Protein AF-A0ABD6TCU7-F1 (afdb_monomer_lite)

Sequence (69 aa):
MNEQLEVKTSYLVMVGKLFVANGLFITNFSKNINDATEFDYDTAKELSFQYGGVFVRKTVDYEVVGEQQ

Organism: NCBI:txid64104

Foldseek 3Di:
DPQFWDKDKWKWWDDPQWTFADDDPDTDTHNDPVRHDTHHPVVNVVVNVVRVTDMDMDMDTHGCPDDDD

Radius of gyration: 14.84 Å; chains: 1; bounding box: 35×34×35 Å

Structure (mmCIF, N/CA/C/O backbone):
data_AF-A0ABD6TCU7-F1
#
_entry.id   AF-A0ABD6TCU7-F1
#
loop_
_atom_site.group_PDB
_atom_site.id
_atom_site.type_symbol
_atom_site.label_atom_id
_atom_site.label_alt_id
_atom_site.label_comp_id
_atom_site.label_asym_id
_atom_site.label_entity_id
_atom_site.label_seq_id
_atom_site.pdbx_PDB_ins_code
_atom_site.Cartn_x
_atom_site.Cartn_y
_atom_site.Cartn_z
_atom_site.occupancy
_atom_site.B_iso_or_equiv
_atom_site.auth_seq_id
_atom_site.auth_comp_id
_atom_site.auth_asym_id
_atom_site.auth_atom_id
_atom_site.pdbx_PDB_model_num
ATOM 1 N N . MET A 1 1 ? 21.621 -19.557 -16.700 1.00 43.06 1 MET A N 1
ATOM 2 C CA . MET A 1 1 ? 21.928 -18.854 -15.438 1.00 43.06 1 MET A CA 1
ATOM 3 C C . MET A 1 1 ? 20.597 -18.767 -14.710 1.00 43.06 1 MET A C 1
ATOM 5 O O . MET A 1 1 ? 19.639 -18.431 -15.386 1.00 43.06 1 MET A O 1
ATOM 9 N N . ASN A 1 2 ? 20.474 -19.185 -13.445 1.00 54.94 2 ASN A N 1
ATOM 10 C CA . ASN A 1 2 ? 19.228 -18.941 -12.705 1.00 54.94 2 ASN A CA 1
ATOM 11 C C . ASN A 1 2 ? 19.186 -17.437 -12.467 1.00 54.94 2 ASN A C 1
ATOM 13 O O . ASN A 1 2 ? 19.939 -16.939 -11.631 1.00 54.94 2 ASN A O 1
ATOM 17 N N . GLU A 1 3 ? 18.406 -16.725 -13.267 1.00 63.53 3 GLU A N 1
ATOM 18 C CA . GLU A 1 3 ? 18.141 -15.318 -13.021 1.00 63.53 3 GLU A CA 1
ATOM 19 C C . GLU A 1 3 ? 17.457 -15.247 -11.655 1.00 63.53 3 GLU A C 1
ATOM 21 O O . GLU A 1 3 ? 16.431 -15.883 -11.406 1.00 63.53 3 GLU A O 1
ATOM 26 N N . GLN A 1 4 ? 18.128 -14.607 -10.699 1.00 67.81 4 GLN A N 1
ATOM 27 C CA . GLN A 1 4 ? 17.561 -14.408 -9.379 1.00 67.81 4 GLN A CA 1
ATOM 28 C C . GLN A 1 4 ? 16.428 -13.403 -9.555 1.00 67.81 4 GLN A C 1
ATOM 30 O O . GLN A 1 4 ? 16.687 -12.265 -9.933 1.00 67.81 4 GLN A O 1
ATOM 35 N N . LEU A 1 5 ? 15.188 -13.844 -9.320 1.00 75.06 5 LEU A N 1
ATOM 36 C CA . LEU A 1 5 ? 14.021 -12.969 -9.379 1.00 75.06 5 LEU A CA 1
ATOM 37 C C . LEU A 1 5 ? 14.256 -11.759 -8.471 1.00 75.06 5 LEU A C 1
ATOM 39 O O . LEU A 1 5 ? 14.610 -11.912 -7.295 1.00 75.06 5 LEU A O 1
ATOM 43 N N . GLU A 1 6 ? 14.069 -10.565 -9.019 1.00 81.25 6 GLU A N 1
ATOM 44 C CA . GLU A 1 6 ? 14.067 -9.348 -8.227 1.00 81.25 6 GLU A CA 1
ATOM 45 C C . GLU A 1 6 ? 12.731 -9.235 -7.488 1.00 81.25 6 GLU A C 1
ATOM 47 O O . GLU A 1 6 ? 11.665 -9.546 -8.023 1.00 81.25 6 GLU A O 1
ATOM 52 N N . VAL A 1 7 ? 12.789 -8.789 -6.233 1.00 83.88 7 VAL A N 1
ATOM 53 C CA . VAL A 1 7 ? 11.616 -8.686 -5.361 1.00 83.88 7 VAL A CA 1
ATOM 54 C C . VAL A 1 7 ? 11.323 -7.219 -5.092 1.00 83.88 7 VAL A C 1
ATOM 56 O O . VAL A 1 7 ? 12.093 -6.539 -4.407 1.00 83.88 7 VAL A O 1
ATOM 59 N N . LYS A 1 8 ? 10.170 -6.731 -5.555 1.00 88.31 8 LYS A N 1
ATOM 60 C CA . LYS A 1 8 ? 9.677 -5.394 -5.203 1.00 88.31 8 LYS A CA 1
ATOM 61 C C . LYS A 1 8 ? 8.662 -5.497 -4.077 1.00 88.31 8 LYS A C 1
ATOM 63 O O . LYS A 1 8 ? 7.709 -6.273 -4.138 1.00 88.31 8 LYS A O 1
ATOM 68 N N . THR A 1 9 ? 8.863 -4.676 -3.051 1.00 91.81 9 THR A N 1
ATOM 69 C CA . THR A 1 9 ? 7.932 -4.544 -1.928 1.00 91.81 9 THR A CA 1
ATOM 70 C C . THR A 1 9 ? 7.302 -3.158 -1.928 1.00 91.81 9 THR A C 1
ATOM 72 O O . THR A 1 9 ? 8.008 -2.156 -2.014 1.00 91.81 9 THR A O 1
ATOM 75 N N . SER A 1 10 ? 5.981 -3.108 -1.787 1.00 93.44 10 SER A N 1
ATOM 76 C CA . SER A 1 10 ? 5.209 -1.885 -1.558 1.00 93.44 10 SER A CA 1
ATOM 77 C C . SER A 1 10 ? 4.108 -2.124 -0.525 1.00 93.44 10 SER A C 1
ATOM 79 O O . SER A 1 10 ? 3.845 -3.262 -0.125 1.00 93.44 10 SER A O 1
ATOM 81 N N . TYR A 1 11 ? 3.490 -1.049 -0.042 1.00 94.94 11 TYR A N 1
ATOM 82 C CA . TYR A 1 11 ? 2.455 -1.111 0.985 1.00 94.94 11 TYR A CA 1
ATOM 83 C C . TYR A 1 11 ? 1.165 -0.468 0.489 1.00 94.94 11 TYR A C 1
ATOM 85 O O . TYR A 1 11 ? 1.187 0.560 -0.181 1.00 94.94 11 TYR A O 1
ATOM 93 N N . LEU A 1 12 ? 0.030 -1.078 0.819 1.00 94.38 12 LEU A N 1
ATOM 94 C CA . LEU A 1 12 ? -1.302 -0.581 0.477 1.00 94.38 12 LEU A CA 1
ATOM 95 C C . LEU A 1 12 ? -2.058 -0.254 1.760 1.00 94.38 12 LEU A C 1
ATOM 97 O O . LEU A 1 12 ? -1.849 -0.911 2.778 1.00 94.38 12 LEU A O 1
ATOM 101 N N . VAL A 1 13 ? -2.988 0.694 1.703 1.00 94.00 13 VAL A N 1
ATOM 102 C CA . VAL A 1 13 ? -3.864 1.031 2.835 1.00 94.00 13 VAL A CA 1
ATOM 103 C C . VAL A 1 13 ? -5.269 0.510 2.567 1.00 94.00 13 VAL A C 1
ATOM 105 O O . VAL A 1 13 ? -5.847 0.788 1.517 1.00 94.00 13 VAL A O 1
ATOM 108 N N . MET A 1 14 ? -5.821 -0.238 3.520 1.00 94.06 14 MET A N 1
ATOM 109 C CA . MET A 1 14 ? -7.158 -0.820 3.474 1.00 94.06 14 MET A CA 1
ATOM 110 C C . MET A 1 14 ? -8.021 -0.264 4.608 1.00 94.06 14 MET A C 1
ATOM 112 O O . MET A 1 14 ? -7.693 -0.402 5.783 1.00 94.06 14 MET A O 1
ATOM 116 N N . VAL A 1 15 ? -9.164 0.315 4.258 1.00 92.25 15 VAL A N 1
ATOM 117 C CA . VAL A 1 15 ? -10.174 0.816 5.195 1.00 92.25 15 VAL A CA 1
ATOM 118 C C . VAL A 1 15 ? -11.422 -0.050 5.044 1.00 92.25 15 VAL A C 1
ATOM 120 O O . VAL A 1 15 ? -12.114 -0.027 4.022 1.00 92.25 15 VAL A O 1
ATOM 123 N N . GLY A 1 16 ? -11.687 -0.893 6.044 1.00 91.50 16 GLY A N 1
ATOM 124 C CA . GLY A 1 16 ? -12.733 -1.913 5.969 1.00 91.50 16 GLY A CA 1
ATOM 125 C C . GLY A 1 16 ? -12.448 -2.950 4.877 1.00 91.50 16 GLY A C 1
ATOM 126 O O . GLY A 1 16 ? -11.644 -3.851 5.074 1.00 91.50 16 GLY A O 1
ATOM 127 N N . LYS A 1 17 ? -13.134 -2.840 3.732 1.00 92.50 17 LYS A N 1
ATOM 128 C CA . LYS A 1 17 ? -12.961 -3.723 2.555 1.00 92.50 17 LYS A CA 1
ATOM 129 C C . LYS A 1 17 ? -12.524 -2.963 1.301 1.00 92.50 17 LYS A C 1
ATOM 131 O O . LYS A 1 17 ? -12.656 -3.481 0.193 1.00 92.50 17 LYS A O 1
ATOM 136 N N . LEU A 1 18 ? -12.106 -1.713 1.468 1.00 93.19 18 LEU A N 1
ATOM 137 C CA . LEU A 1 18 ? -11.720 -0.834 0.378 1.00 93.19 18 LEU A CA 1
ATOM 138 C C . LEU A 1 18 ? -10.246 -0.483 0.502 1.00 93.19 18 LEU A C 1
ATOM 140 O O . LEU A 1 18 ? -9.761 -0.228 1.599 1.00 93.19 18 LEU A O 1
ATOM 144 N N . PHE A 1 19 ? -9.557 -0.436 -0.623 1.00 93.19 19 PHE A N 1
ATOM 145 C CA . PHE A 1 19 ? -8.198 0.054 -0.738 1.00 93.19 19 PHE A CA 1
ATOM 146 C C . PHE A 1 19 ? -8.204 1.532 -1.083 1.00 93.19 19 PHE A C 1
ATOM 148 O O . PHE A 1 19 ? -9.024 1.977 -1.887 1.00 93.19 19 PHE A O 1
ATOM 155 N N . VAL A 1 20 ? -7.269 2.278 -0.509 1.00 91.12 20 VAL A N 1
ATOM 156 C CA . VAL A 1 20 ? -6.975 3.643 -0.947 1.00 91.12 20 VAL A CA 1
ATOM 157 C C . VAL A 1 20 ? -6.470 3.607 -2.391 1.00 91.12 20 VAL A C 1
ATOM 159 O O . VAL A 1 20 ? -5.540 2.868 -2.707 1.00 91.12 20 VAL A O 1
ATOM 162 N N . ALA A 1 21 ? -7.080 4.414 -3.250 1.00 89.75 21 ALA A N 1
ATOM 163 C CA . ALA A 1 21 ? -6.798 4.541 -4.672 1.00 89.75 21 ALA A CA 1
ATOM 164 C C . ALA A 1 21 ? -6.630 6.024 -5.046 1.00 89.75 21 ALA A C 1
ATOM 166 O O . ALA A 1 21 ? -7.420 6.863 -4.620 1.00 89.75 21 ALA A O 1
ATOM 167 N N . ASN A 1 22 ? -5.638 6.318 -5.892 1.00 78.25 22 ASN A N 1
ATOM 168 C CA . ASN A 1 22 ? -5.269 7.638 -6.420 1.00 78.25 22 ASN A CA 1
ATOM 169 C C . ASN A 1 22 ? -4.828 8.678 -5.358 1.00 78.25 22 ASN A C 1
ATOM 171 O O . ASN A 1 22 ? -5.559 9.008 -4.428 1.00 78.25 22 ASN A O 1
ATOM 175 N N . GLY A 1 23 ? -3.604 9.197 -5.492 1.00 63.22 23 GLY A N 1
ATOM 176 C CA . GLY A 1 23 ? -2.908 9.953 -4.447 1.00 63.22 23 GLY A CA 1
ATOM 177 C C . GLY A 1 23 ? -2.354 11.287 -4.925 1.00 63.22 23 GLY A C 1
ATOM 178 O O . GLY A 1 23 ? -1.161 11.394 -5.186 1.00 63.22 23 GLY A O 1
ATOM 179 N N . LEU A 1 24 ? -3.196 12.322 -4.962 1.00 52.72 24 LEU A N 1
ATOM 180 C CA . LEU A 1 24 ? -2.644 13.676 -4.885 1.00 52.72 24 LEU A CA 1
ATOM 181 C C . LEU A 1 24 ? -3.434 14.618 -3.980 1.00 52.72 24 LEU A C 1
ATOM 183 O O . LEU A 1 24 ? -2.804 15.322 -3.211 1.00 52.72 24 LEU A O 1
ATOM 187 N N . PHE A 1 25 ? -4.771 14.603 -3.969 1.00 53.50 25 PHE A N 1
ATOM 188 C CA . PHE A 1 25 ? -5.536 15.497 -3.074 1.00 53.50 25 PHE A CA 1
ATOM 189 C C . PHE A 1 25 ? -6.921 14.974 -2.653 1.00 53.50 25 PHE A C 1
ATOM 191 O O . PHE A 1 25 ? -7.556 15.558 -1.780 1.00 53.50 25 PHE A O 1
ATOM 198 N N . ILE A 1 26 ? -7.399 13.876 -3.248 1.00 57.22 26 ILE A N 1
ATOM 199 C CA . ILE A 1 26 ? -8.704 13.272 -2.957 1.00 57.22 26 ILE A CA 1
ATOM 200 C C . ILE A 1 26 ? -8.480 11.773 -2.809 1.00 57.22 26 ILE A C 1
ATOM 202 O O . ILE A 1 26 ? -8.106 11.113 -3.777 1.00 57.22 26 ILE A O 1
ATOM 206 N N . THR A 1 27 ? -8.680 11.243 -1.605 1.00 67.50 27 THR A N 1
ATOM 207 C CA . THR A 1 27 ? -8.601 9.805 -1.358 1.00 67.50 27 THR A CA 1
ATOM 208 C C . THR A 1 27 ? -9.816 9.126 -1.968 1.00 67.50 27 THR A C 1
ATOM 210 O O . THR A 1 27 ? -10.918 9.188 -1.421 1.00 67.50 27 THR A O 1
ATOM 213 N N . ASN A 1 28 ? -9.623 8.476 -3.113 1.00 85.88 28 ASN A N 1
ATOM 214 C CA . ASN A 1 28 ? -10.618 7.551 -3.631 1.00 85.88 28 ASN A CA 1
ATOM 215 C C . ASN A 1 28 ? -10.410 6.178 -2.997 1.00 85.88 28 ASN A C 1
ATOM 217 O O . ASN A 1 28 ? -9.338 5.841 -2.497 1.00 85.88 28 ASN A O 1
ATOM 221 N N . PHE A 1 29 ? -11.468 5.378 -3.010 1.00 89.50 29 PHE A N 1
ATOM 222 C CA . PHE A 1 29 ? -11.458 4.033 -2.467 1.00 89.50 29 PHE A CA 1
ATOM 223 C C . PHE A 1 29 ? -11.911 3.051 -3.546 1.00 89.50 29 PHE A C 1
ATOM 225 O O . PHE A 1 29 ? -12.949 3.262 -4.174 1.00 89.50 29 PHE A O 1
ATOM 232 N N . SER A 1 30 ? -11.159 1.972 -3.756 1.00 90.44 30 SER A N 1
ATOM 233 C CA . SER A 1 30 ? -11.513 0.891 -4.683 1.00 90.44 30 SER A CA 1
ATOM 234 C C . SER A 1 30 ? -11.667 -0.431 -3.94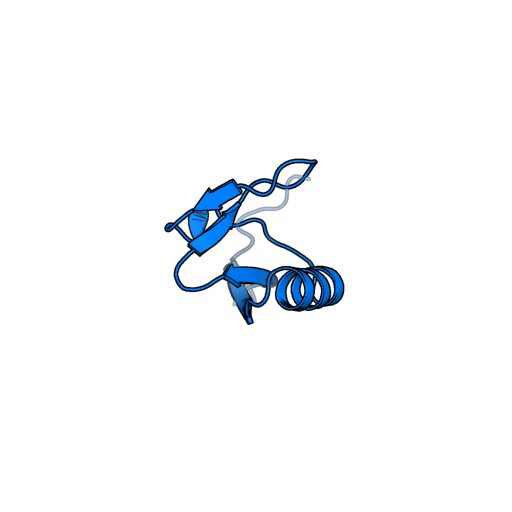1 1.00 90.44 30 SER A C 1
ATOM 236 O O . SER A 1 30 ? -10.992 -0.697 -2.953 1.00 90.44 30 SER A O 1
ATOM 238 N N . LYS A 1 31 ? -12.553 -1.303 -4.423 1.00 92.12 31 LYS A N 1
ATOM 239 C CA . LYS A 1 31 ? -12.602 -2.707 -3.970 1.00 92.12 31 LYS A CA 1
ATOM 240 C C . LYS A 1 31 ? -11.509 -3.556 -4.620 1.00 92.12 31 LYS A C 1
ATOM 242 O O . LYS A 1 3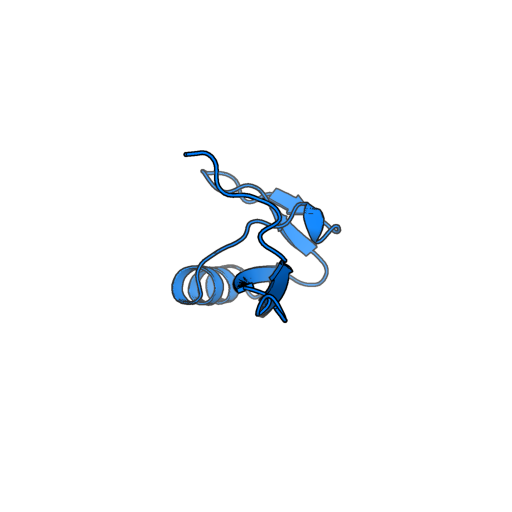1 ? -11.248 -4.663 -4.157 1.00 92.12 31 LYS A O 1
ATOM 247 N N . ASN A 1 32 ? -10.918 -3.066 -5.704 1.00 91.19 32 ASN A N 1
ATOM 248 C CA . ASN A 1 32 ? -9.923 -3.779 -6.480 1.00 91.19 32 ASN A CA 1
ATOM 249 C C . ASN A 1 32 ? -8.518 -3.382 -6.021 1.00 91.19 32 ASN A C 1
ATOM 251 O O . ASN A 1 32 ? -8.155 -2.208 -6.032 1.00 91.19 32 ASN A O 1
ATOM 255 N N . ILE A 1 33 ? -7.723 -4.383 -5.650 1.00 88.94 33 ILE A N 1
ATOM 256 C CA . ILE A 1 33 ? -6.342 -4.200 -5.198 1.00 88.94 33 ILE A CA 1
ATOM 257 C C . ILE A 1 33 ? -5.423 -3.673 -6.309 1.00 88.94 33 ILE A C 1
ATOM 259 O O . ILE A 1 33 ? -4.423 -3.029 -6.018 1.00 88.94 33 ILE A O 1
ATOM 263 N N . ASN A 1 34 ? -5.763 -3.913 -7.579 1.00 89.50 34 ASN A N 1
ATOM 264 C CA . ASN A 1 34 ? -4.963 -3.437 -8.710 1.00 89.50 34 ASN A CA 1
ATOM 265 C C . ASN A 1 34 ? -5.068 -1.921 -8.914 1.00 89.50 34 ASN A C 1
ATOM 267 O O . ASN A 1 34 ? -4.177 -1.336 -9.518 1.00 89.50 34 ASN A O 1
ATOM 271 N N . ASP A 1 35 ? -6.118 -1.295 -8.377 1.00 90.19 35 ASP A N 1
ATOM 272 C CA . ASP A 1 35 ? -6.301 0.159 -8.418 1.00 90.19 35 ASP A CA 1
ATOM 273 C C . ASP A 1 35 ? -5.737 0.839 -7.159 1.00 90.19 35 ASP A C 1
ATOM 275 O O . ASP A 1 35 ? -5.840 2.058 -7.007 1.00 90.19 35 ASP A O 1
ATOM 279 N N . ALA A 1 36 ? -5.203 0.052 -6.218 1.00 91.56 36 ALA A N 1
ATOM 280 C CA . ALA A 1 36 ? -4.694 0.562 -4.960 1.00 91.56 36 ALA A CA 1
ATOM 281 C C . ALA A 1 36 ? -3.407 1.362 -5.182 1.00 91.56 36 ALA A C 1
ATOM 283 O O . ALA A 1 36 ? -2.511 0.943 -5.917 1.00 91.56 36 ALA A O 1
ATOM 284 N N . THR A 1 37 ? -3.296 2.496 -4.497 1.00 92.12 37 THR A N 1
ATOM 285 C CA . THR A 1 37 ? -2.058 3.273 -4.482 1.00 92.12 37 THR A CA 1
ATOM 286 C C . THR A 1 37 ? -0.993 2.516 -3.695 1.00 92.12 37 THR A C 1
ATOM 288 O O . THR A 1 37 ? -1.230 2.082 -2.566 1.00 92.12 37 THR A O 1
ATOM 291 N N . GLU A 1 38 ? 0.186 2.379 -4.296 1.00 93.00 38 GLU A N 1
ATOM 292 C CA . GLU A 1 38 ? 1.365 1.801 -3.660 1.00 93.00 38 GLU A CA 1
ATOM 293 C C . GLU A 1 38 ? 2.144 2.888 -2.915 1.00 93.00 38 GLU A C 1
ATOM 295 O O . GLU A 1 38 ? 2.568 3.879 -3.507 1.00 93.00 38 GLU A O 1
ATOM 300 N N . PHE A 1 39 ? 2.335 2.687 -1.615 1.00 91.56 39 PHE A N 1
ATOM 301 C CA . PHE A 1 39 ? 3.050 3.585 -0.715 1.00 91.56 39 PHE A CA 1
ATOM 302 C C . PHE A 1 39 ? 4.318 2.918 -0.168 1.00 91.56 39 PHE A C 1
ATOM 304 O O . PHE A 1 39 ? 4.456 1.687 -0.173 1.00 91.56 39 PHE A O 1
ATOM 311 N N . ASP A 1 40 ? 5.233 3.734 0.354 1.00 93.94 40 ASP A N 1
ATOM 312 C CA . ASP A 1 40 ? 6.268 3.258 1.269 1.00 93.94 40 ASP A CA 1
ATOM 313 C C . ASP A 1 40 ? 5.669 2.874 2.639 1.00 93.94 40 ASP A C 1
ATOM 315 O O . ASP A 1 40 ? 4.488 3.098 2.922 1.00 93.94 40 ASP A O 1
ATOM 319 N N . TYR A 1 41 ? 6.493 2.253 3.484 1.00 94.19 41 TYR A N 1
ATOM 320 C CA . TYR A 1 41 ? 6.062 1.745 4.784 1.00 94.19 41 TYR A CA 1
ATOM 321 C C . TYR A 1 41 ? 5.540 2.848 5.712 1.00 94.19 41 TYR A C 1
ATOM 323 O O . TYR A 1 41 ? 4.483 2.677 6.323 1.00 94.19 41 TYR A O 1
ATOM 331 N N . ASP A 1 42 ? 6.269 3.957 5.828 1.00 95.31 42 ASP A N 1
ATOM 332 C CA . ASP A 1 42 ? 5.960 5.011 6.792 1.00 95.31 42 ASP A CA 1
ATOM 333 C C . ASP A 1 42 ? 4.686 5.753 6.379 1.00 95.31 42 AS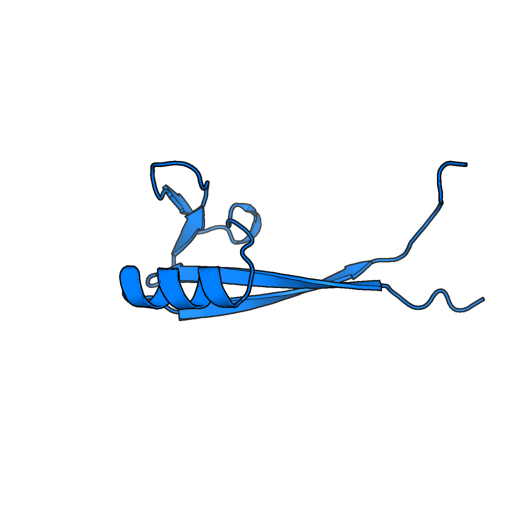P A C 1
ATOM 335 O O . ASP A 1 42 ? 3.781 5.924 7.200 1.00 95.31 42 ASP A O 1
ATOM 339 N N . THR A 1 43 ? 4.552 6.059 5.087 1.00 92.69 43 THR A N 1
ATOM 340 C CA . THR A 1 43 ? 3.357 6.678 4.506 1.00 92.69 43 THR A CA 1
ATOM 341 C C . THR A 1 43 ? 2.129 5.774 4.649 1.00 92.69 43 THR A C 1
ATOM 343 O O . THR A 1 43 ? 1.067 6.228 5.081 1.00 92.69 43 THR A O 1
ATOM 346 N N . ALA A 1 44 ? 2.245 4.476 4.341 1.00 93.50 44 ALA A N 1
ATOM 347 C CA . ALA A 1 44 ? 1.125 3.543 4.485 1.00 93.50 44 ALA A CA 1
ATOM 348 C C . ALA A 1 44 ? 0.689 3.396 5.947 1.00 93.50 44 ALA A C 1
ATOM 350 O O . ALA A 1 44 ? -0.508 3.383 6.249 1.00 93.50 44 ALA A O 1
ATOM 351 N N . LYS A 1 45 ? 1.660 3.306 6.860 1.00 95.06 45 LYS A N 1
ATOM 352 C CA . LYS A 1 45 ? 1.413 3.235 8.298 1.00 95.06 45 LYS A CA 1
ATOM 353 C C . LYS A 1 45 ? 0.674 4.483 8.770 1.00 95.06 45 LYS A C 1
ATOM 355 O O . LYS A 1 45 ? -0.381 4.347 9.390 1.00 95.06 45 LYS A O 1
ATOM 360 N N . GLU A 1 46 ? 1.174 5.670 8.446 1.00 93.81 46 GLU A N 1
ATOM 361 C CA . GLU A 1 46 ? 0.543 6.936 8.820 1.00 93.81 46 GLU A CA 1
ATOM 362 C C . GLU A 1 46 ? 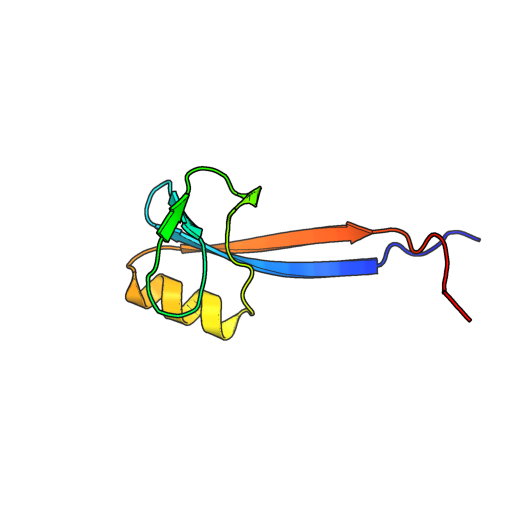-0.895 7.036 8.292 1.00 93.81 46 GLU A C 1
ATOM 364 O O . GLU A 1 46 ? -1.826 7.228 9.077 1.00 93.81 46 GLU A O 1
ATOM 369 N N . LEU A 1 47 ? -1.101 6.821 6.991 1.00 91.19 47 LEU A N 1
ATOM 370 C CA . LEU A 1 47 ? -2.425 6.899 6.368 1.00 91.19 47 LEU A CA 1
ATOM 371 C C . LEU A 1 47 ? -3.392 5.847 6.925 1.00 91.19 47 LEU A C 1
ATOM 373 O O . LEU A 1 47 ? -4.577 6.132 7.100 1.00 91.19 47 LEU A O 1
ATOM 377 N N . SER A 1 48 ? -2.912 4.643 7.251 1.00 92.12 48 SER A N 1
ATOM 378 C CA . SER A 1 48 ? -3.757 3.628 7.887 1.00 92.12 48 SER A CA 1
ATOM 379 C C . SER A 1 48 ? -4.266 4.082 9.255 1.00 92.12 48 SER A C 1
ATOM 381 O O . SER A 1 48 ? -5.445 3.897 9.548 1.00 92.12 48 SER A O 1
ATOM 383 N N . PHE A 1 49 ? -3.433 4.754 10.056 1.00 92.88 49 PHE A N 1
ATOM 384 C CA . PHE A 1 49 ? -3.870 5.325 11.328 1.00 92.88 49 PHE A CA 1
ATOM 385 C C . PHE A 1 49 ? -4.840 6.488 11.116 1.00 92.88 49 PHE A C 1
ATOM 387 O O . PHE A 1 49 ? -5.879 6.531 11.773 1.00 92.88 49 PHE A O 1
ATOM 394 N N . GLN A 1 50 ? -4.540 7.394 10.180 1.00 90.94 50 GLN A N 1
ATOM 395 C C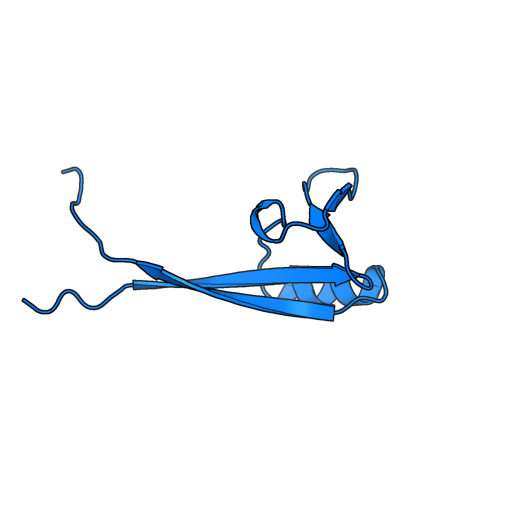A . GLN A 1 50 ? -5.395 8.544 9.868 1.00 90.94 50 GLN A CA 1
ATOM 396 C C . GLN A 1 50 ? -6.796 8.126 9.397 1.00 90.94 50 GLN A C 1
ATOM 398 O O . GLN A 1 50 ? -7.786 8.737 9.796 1.00 90.94 50 GLN A O 1
ATOM 403 N N . TYR A 1 51 ? -6.898 7.069 8.587 1.00 87.81 51 TYR A N 1
ATOM 404 C CA . TYR A 1 51 ? -8.177 6.575 8.070 1.00 87.81 51 TYR A CA 1
ATOM 405 C C . TYR A 1 51 ? -8.828 5.478 8.926 1.00 87.81 51 TYR A C 1
ATOM 407 O O . TYR A 1 51 ? -9.884 4.967 8.549 1.00 87.81 51 TYR A O 1
ATOM 415 N N . GLY A 1 52 ? -8.227 5.095 10.060 1.00 90.44 52 GLY A N 1
ATOM 416 C CA . GLY A 1 52 ? -8.730 4.005 10.906 1.00 90.44 52 GLY A CA 1
ATOM 417 C C . GLY A 1 52 ? -8.744 2.642 10.199 1.00 90.44 52 GLY A C 1
ATOM 418 O O . GLY A 1 52 ? -9.634 1.823 10.431 1.00 90.44 52 GLY A O 1
ATOM 419 N N . GLY A 1 53 ? -7.797 2.428 9.289 1.00 90.69 53 GLY A N 1
ATOM 420 C CA . GLY A 1 53 ? -7.630 1.213 8.504 1.00 90.69 53 GLY A CA 1
ATOM 421 C C . GLY A 1 53 ? -6.437 0.366 8.943 1.00 90.69 53 GLY A C 1
ATOM 422 O O . GLY A 1 53 ? -5.876 0.518 10.026 1.00 90.69 53 GLY A O 1
ATOM 423 N N . VAL A 1 54 ? -6.037 -0.536 8.055 1.00 94.56 54 VAL A N 1
ATOM 424 C CA . VAL A 1 54 ? -4.823 -1.349 8.159 1.00 94.56 54 VAL A CA 1
ATOM 425 C C . VAL A 1 54 ? -3.944 -1.091 6.944 1.00 94.56 54 VAL A C 1
ATOM 427 O O . VAL A 1 54 ? -4.445 -0.743 5.877 1.00 94.56 54 VAL A O 1
ATOM 430 N N . PHE A 1 55 ? -2.638 -1.279 7.077 1.00 92.75 55 PHE A N 1
ATOM 431 C CA . PHE A 1 55 ? -1.730 -1.305 5.936 1.00 92.75 55 PHE A CA 1
ATOM 432 C C . PHE A 1 55 ? -1.268 -2.739 5.680 1.00 92.75 55 PHE A C 1
ATOM 434 O O . PHE A 1 55 ? -1.030 -3.508 6.611 1.00 92.75 55 PHE A O 1
ATOM 441 N N . VAL A 1 56 ? -1.180 -3.118 4.410 1.00 93.88 56 VAL A N 1
ATOM 442 C CA . VAL A 1 56 ? -0.830 -4.472 3.969 1.00 93.88 56 VAL A CA 1
ATOM 443 C C . VAL A 1 56 ? 0.389 -4.423 3.061 1.00 93.88 56 VAL A C 1
ATOM 445 O O . VAL A 1 56 ? 0.561 -3.478 2.296 1.00 93.88 56 VAL A O 1
ATOM 448 N N . ARG A 1 57 ? 1.242 -5.445 3.141 1.00 95.38 57 ARG A N 1
ATOM 449 C CA . ARG A 1 57 ? 2.435 -5.566 2.298 1.00 95.38 57 ARG A CA 1
ATOM 450 C C . ARG A 1 57 ? 2.092 -6.282 0.993 1.00 95.38 57 ARG A C 1
ATOM 452 O O . ARG A 1 57 ? 1.530 -7.376 1.027 1.00 95.38 57 ARG A O 1
ATOM 459 N N . LYS A 1 58 ? 2.488 -5.695 -0.132 1.00 92.50 58 LYS A N 1
ATOM 460 C CA . LYS A 1 58 ? 2.477 -6.301 -1.463 1.00 92.50 58 LYS A CA 1
ATOM 461 C C . LYS A 1 58 ? 3.914 -6.650 -1.845 1.00 92.50 58 LYS A C 1
ATOM 463 O O . LYS A 1 58 ? 4.795 -5.795 -1.800 1.00 92.50 58 LYS A O 1
ATOM 468 N N . THR A 1 59 ? 4.137 -7.907 -2.202 1.00 91.81 59 THR A N 1
ATOM 469 C CA . THR A 1 59 ? 5.429 -8.416 -2.669 1.00 91.81 59 THR A CA 1
ATOM 470 C C . THR A 1 59 ? 5.220 -8.984 -4.064 1.00 91.81 59 THR A C 1
ATOM 472 O O . THR A 1 59 ? 4.318 -9.800 -4.255 1.00 91.81 59 THR A O 1
ATOM 475 N N . VAL A 1 60 ? 5.992 -8.497 -5.032 1.00 88.44 60 VAL A N 1
ATOM 476 C CA . VAL A 1 60 ? 5.939 -8.939 -6.429 1.00 88.44 60 VAL A CA 1
ATOM 477 C C . VAL A 1 60 ? 7.333 -9.383 -6.840 1.00 88.44 60 VAL A C 1
ATOM 479 O O . VAL A 1 60 ? 8.277 -8.598 -6.740 1.00 88.44 60 VAL A O 1
ATOM 482 N N . ASP A 1 61 ? 7.425 -10.619 -7.319 1.00 87.38 61 ASP A N 1
ATOM 483 C CA . ASP A 1 61 ? 8.639 -11.187 -7.893 1.00 87.38 61 ASP A CA 1
ATOM 484 C C . ASP A 1 61 ? 8.620 -10.956 -9.407 1.00 87.38 61 ASP A C 1
ATOM 486 O O . ASP A 1 61 ? 7.591 -11.176 -10.057 1.00 87.38 61 ASP A O 1
ATOM 490 N N . TYR A 1 62 ? 9.732 -10.499 -9.975 1.00 82.62 62 TYR A N 1
ATOM 491 C CA . TYR A 1 62 ? 9.858 -10.279 -11.414 1.00 82.62 62 TYR A CA 1
ATOM 492 C C . TYR A 1 62 ? 11.216 -10.741 -11.945 1.00 82.62 62 TYR A C 1
ATOM 494 O O . TYR A 1 62 ? 12.224 -10.751 -11.242 1.00 82.62 62 TYR A O 1
ATOM 502 N N . GLU A 1 63 ? 11.209 -11.154 -13.210 1.00 83.69 63 GLU A N 1
ATOM 503 C CA . GLU A 1 63 ? 12.385 -11.572 -13.972 1.00 83.69 63 GLU A CA 1
ATOM 504 C C . GLU A 1 63 ? 12.794 -10.435 -14.916 1.00 83.69 63 GLU A C 1
ATOM 506 O O . GLU A 1 63 ? 11.945 -9.835 -15.587 1.00 83.69 63 GLU A O 1
ATOM 511 N N . VAL A 1 64 ? 14.087 -10.115 -14.962 1.00 80.12 64 VAL A N 1
ATOM 512 C CA . VAL A 1 64 ? 14.621 -9.085 -15.861 1.00 80.12 64 VAL A CA 1
ATOM 513 C C . VAL A 1 64 ? 14.907 -9.723 -17.216 1.00 80.12 64 VAL A C 1
ATOM 515 O O . VAL A 1 64 ? 15.980 -10.252 -17.459 1.00 80.12 64 VAL A O 1
ATOM 518 N N . VAL A 1 65 ? 13.943 -9.630 -18.131 1.00 82.56 65 VAL A N 1
ATOM 519 C CA . VAL A 1 65 ? 14.029 -10.257 -19.465 1.00 82.56 65 VAL A CA 1
ATOM 520 C C . VAL A 1 65 ? 14.814 -9.434 -20.507 1.00 82.56 65 VAL A C 1
ATOM 522 O O . VAL A 1 65 ? 14.822 -9.776 -21.690 1.00 82.56 65 VAL A O 1
ATOM 525 N N . GLY A 1 66 ? 15.467 -8.340 -20.094 1.00 79.25 66 GLY A N 1
ATOM 526 C CA . GLY A 1 66 ? 16.359 -7.536 -20.936 1.00 79.25 66 GLY A CA 1
ATOM 527 C C . GLY A 1 66 ? 16.653 -6.137 -20.379 1.00 79.25 66 GLY A C 1
ATOM 528 O O . GLY A 1 66 ?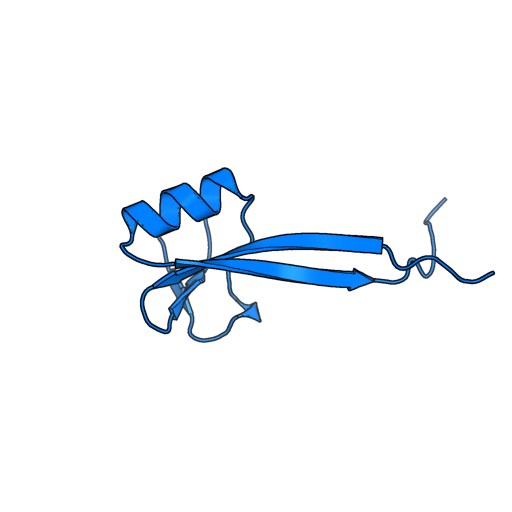 15.751 -5.451 -19.905 1.00 79.25 66 GLY A O 1
ATOM 529 N N . GLU A 1 67 ? 17.908 -5.694 -20.488 1.00 73.38 67 GLU A N 1
ATOM 530 C CA . GLU A 1 67 ? 18.333 -4.310 -20.230 1.00 73.38 67 GLU A CA 1
ATOM 531 C C . GLU A 1 67 ? 18.492 -3.568 -21.569 1.00 73.38 67 GLU A C 1
ATOM 533 O O . GLU A 1 67 ? 19.162 -4.060 -22.481 1.00 73.38 67 GLU A O 1
ATOM 538 N N . GLN A 1 68 ? 17.866 -2.394 -21.723 1.00 66.00 68 GLN A N 1
ATOM 539 C CA . GLN A 1 68 ? 18.144 -1.519 -22.869 1.00 66.00 68 GLN A CA 1
ATOM 540 C C . GLN A 1 68 ? 19.518 -0.861 -22.656 1.00 66.00 68 GLN A C 1
ATOM 542 O O . GLN A 1 68 ? 19.667 -0.068 -21.729 1.00 66.00 68 GLN A O 1
ATOM 547 N N . GLN A 1 69 ? 20.502 -1.235 -23.485 1.00 56.16 69 GLN A N 1
ATOM 548 C CA . GLN A 1 69 ? 21.847 -0.636 -23.529 1.00 56.16 69 GLN A CA 1
ATOM 549 C C . GLN A 1 69 ? 21.851 0.730 -24.217 1.00 56.16 69 GLN A C 1
ATOM 551 O O . GLN A 1 69 ? 21.125 0.878 -25.229 1.00 56.16 69 GLN A O 1
#

Secondary structure (DSSP, 8-state):
-----EEEEEEEEEETTEEEE--SSS-EEES-GGGSPPB-HHHHHHHHHHTT-EEEEEEEEE-------

pLDDT: mean 84.89, std 12.67, range [43.06, 95.38]